Protein AF-A0A6M1SL30-F1 (afdb_monomer)

Radius of gyration: 17.49 Å; Cα contacts (8 Å, |Δi|>4): 56; chains: 1; bounding box: 44×19×48 Å

Solvent-accessible surface area (backbone atoms only — not comparable to full-atom values): 4668 Å² total; per-residue (Å²): 138,90,72,87,74,46,73,68,53,51,51,51,50,51,52,51,49,55,52,32,51,51,41,17,54,51,24,40,51,49,53,52,51,54,29,58,75,66,78,42,90,57,80,38,75,83,40,86,95,70,40,14,71,54,80,75,37,37,28,53,66,42,17,49,64,54,45,52,50,54,51,51,53,54,52,50,55,54,62,76,74,107

Mean predicted aligned error: 5.65 Å

Sequence (82 aa):
LWQPLGVAGGIALLLITAVVTLISVLGDLLESMLKRYRDIKDSSQLLPGHGGVLDRIDSLTAAIPIFALCYLLVLQAQVSAL

Nearest PDB structures (foldseek):
  4q2e-assembly1_A  TM=8.955E-01  e=1.328E-02  Thermotoga maritima MSB8

Foldseek 3Di:
DDDPQDPVNVVLVVVLVVVLQVQLVVQLVVVCVVCVVVVHDAPDCPDPPPGDPCNVCRSVVRRVVSSVVSVVVVVVVVVVVD

Structure (mmCIF, N/CA/C/O backbone):
data_AF-A0A6M1SL30-F1
#
_entry.id   AF-A0A6M1SL30-F1
#
loop_
_atom_site.group_PDB
_atom_site.id
_atom_site.type_symbol
_atom_site.label_atom_id
_atom_site.label_alt_id
_atom_site.label_comp_id
_atom_site.label_asym_id
_atom_site.label_entity_id
_atom_site.label_seq_id
_atom_site.pdbx_PDB_ins_code
_atom_site.Cartn_x
_atom_site.Cartn_y
_atom_site.Cartn_z
_atom_site.occupancy
_atom_site.B_iso_or_equiv
_atom_site.auth_seq_id
_atom_site.auth_comp_id
_atom_site.auth_asym_id
_atom_site.auth_atom_id
_atom_site.pdbx_PDB_model_num
ATOM 1 N N . LEU A 1 1 ? 22.557 -8.797 -5.519 1.00 54.28 1 LEU A N 1
ATOM 2 C CA . LEU A 1 1 ? 22.090 -8.376 -6.859 1.00 54.28 1 LEU A CA 1
ATOM 3 C C . LEU A 1 1 ? 21.976 -6.858 -6.867 1.00 54.28 1 LEU A C 1
ATOM 5 O O . LEU A 1 1 ? 20.928 -6.329 -6.535 1.00 54.28 1 LEU A O 1
ATOM 9 N N . TRP A 1 2 ? 23.077 -6.155 -7.141 1.00 59.44 2 TRP A N 1
ATOM 10 C CA . TRP A 1 2 ? 23.030 -4.714 -7.388 1.00 59.44 2 TRP A CA 1
ATOM 11 C C . TRP A 1 2 ? 22.854 -4.533 -8.891 1.00 59.44 2 TRP A C 1
ATOM 13 O O . TRP A 1 2 ? 23.770 -4.837 -9.652 1.00 59.44 2 TRP A O 1
ATOM 23 N N . GLN A 1 3 ? 21.662 -4.135 -9.323 1.00 65.25 3 GLN A N 1
ATOM 24 C CA . GLN A 1 3 ? 21.417 -3.803 -10.721 1.00 65.25 3 GLN A CA 1
ATOM 25 C C . GLN A 1 3 ? 21.450 -2.281 -10.874 1.00 65.25 3 GLN A C 1
ATOM 27 O O . GLN A 1 3 ? 20.790 -1.585 -10.098 1.00 65.25 3 GLN A O 1
ATOM 32 N N . PRO A 1 4 ? 22.200 -1.741 -11.848 1.00 68.94 4 PRO A N 1
ATOM 33 C CA . PRO A 1 4 ? 22.149 -0.318 -12.136 1.00 68.94 4 PRO A CA 1
ATOM 34 C C . PRO A 1 4 ? 20.734 0.052 -12.598 1.00 68.94 4 PRO A C 1
ATOM 36 O O . PRO A 1 4 ? 20.220 -0.488 -13.579 1.00 68.94 4 PRO A O 1
ATOM 39 N N . LEU A 1 5 ? 20.091 0.971 -11.875 1.00 72.88 5 LEU A N 1
ATOM 40 C CA . LEU A 1 5 ? 18.780 1.499 -12.238 1.00 72.88 5 LEU A CA 1
ATOM 41 C C . LEU A 1 5 ? 18.935 2.441 -13.435 1.00 72.88 5 LEU A C 1
ATOM 43 O O . LEU A 1 5 ? 19.323 3.597 -13.288 1.00 72.88 5 LEU A O 1
ATOM 47 N N . GLY A 1 6 ? 18.630 1.940 -14.631 1.00 84.00 6 GLY A N 1
ATOM 48 C CA . GLY A 1 6 ? 18.402 2.796 -15.793 1.00 84.00 6 GLY A CA 1
ATOM 49 C C . GLY A 1 6 ? 17.147 3.660 -15.611 1.00 84.00 6 GLY A C 1
ATOM 50 O O . GLY A 1 6 ? 16.298 3.376 -14.764 1.00 84.00 6 GLY A O 1
ATOM 51 N N . VAL A 1 7 ? 16.986 4.687 -16.450 1.00 86.50 7 VAL A N 1
ATOM 52 C CA . VAL A 1 7 ? 15.838 5.619 -16.397 1.00 86.50 7 VAL A CA 1
ATOM 53 C C . VAL A 1 7 ? 14.494 4.877 -16.425 1.00 86.50 7 VAL A C 1
ATOM 55 O O . VAL A 1 7 ? 13.603 5.185 -15.638 1.00 86.50 7 VAL A O 1
ATOM 58 N N . ALA A 1 8 ? 14.369 3.841 -17.259 1.00 85.38 8 ALA A N 1
ATOM 59 C CA . ALA A 1 8 ? 13.168 3.009 -17.330 1.00 85.38 8 ALA A CA 1
ATOM 60 C C . ALA A 1 8 ? 12.861 2.278 -16.007 1.00 85.38 8 ALA A C 1
ATOM 62 O O . ALA A 1 8 ? 11.706 2.217 -15.592 1.00 85.38 8 ALA A O 1
ATOM 63 N N . GLY A 1 9 ? 13.889 1.779 -15.310 1.00 86.19 9 GLY A N 1
ATOM 64 C CA . GLY A 1 9 ? 13.736 1.147 -13.996 1.00 86.19 9 GLY A CA 1
ATOM 65 C C . GLY 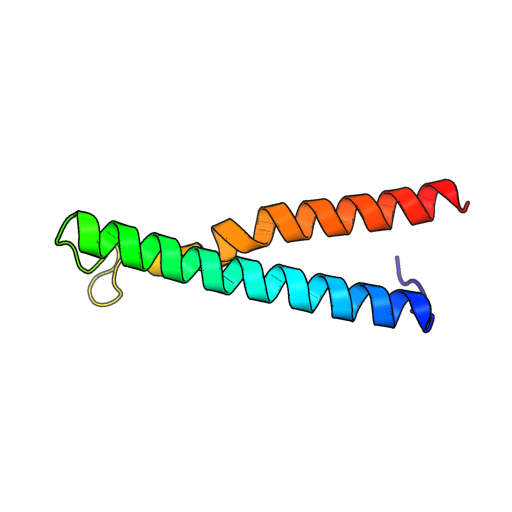A 1 9 ? 13.310 2.146 -12.918 1.00 86.19 9 GLY A C 1
ATOM 66 O O . GLY A 1 9 ? 12.455 1.835 -12.092 1.00 86.19 9 GLY A O 1
ATOM 67 N N . GLY A 1 10 ? 13.836 3.374 -12.973 1.00 89.25 10 GLY A N 1
ATOM 68 C CA . GLY A 1 10 ? 13.404 4.467 -12.100 1.00 89.25 10 GLY A CA 1
ATOM 69 C C . GLY A 1 10 ? 11.931 4.844 -12.302 1.00 89.25 10 GLY A C 1
ATOM 70 O O . GLY A 1 10 ? 11.189 4.970 -11.330 1.00 89.25 10 GLY A O 1
ATOM 71 N N . ILE A 1 11 ? 11.482 4.955 -13.557 1.00 90.81 11 ILE A N 1
ATOM 72 C CA . ILE A 1 11 ? 10.072 5.231 -13.884 1.00 90.81 11 ILE A CA 1
ATOM 73 C C . ILE A 1 11 ? 9.168 4.091 -13.398 1.00 90.81 11 ILE A C 1
ATOM 75 O O . ILE A 1 11 ? 8.137 4.351 -12.780 1.00 90.81 11 ILE A O 1
ATOM 79 N N . ALA A 1 12 ? 9.561 2.834 -13.622 1.00 89.94 12 ALA A N 1
ATOM 80 C CA . ALA A 1 12 ? 8.802 1.680 -13.147 1.00 89.94 12 ALA A CA 1
ATOM 81 C C . ALA A 1 12 ? 8.646 1.690 -11.616 1.00 89.94 12 ALA A C 1
ATOM 83 O O . ALA A 1 12 ? 7.542 1.485 -11.116 1.00 89.94 12 ALA A O 1
ATOM 84 N N . LEU A 1 13 ? 9.711 2.002 -10.868 1.00 91.12 13 LEU A N 1
ATOM 85 C CA . LEU A 1 13 ? 9.648 2.130 -9.409 1.00 91.12 13 LEU A CA 1
ATOM 86 C C . LEU A 1 13 ? 8.711 3.250 -8.953 1.00 91.12 13 LEU A C 1
ATOM 88 O O . LEU A 1 13 ? 7.957 3.048 -8.002 1.00 91.12 13 LEU A O 1
ATOM 92 N N . LEU A 1 14 ? 8.727 4.407 -9.620 1.00 94.38 14 LEU A N 1
ATOM 93 C CA . LEU A 1 14 ? 7.809 5.506 -9.308 1.00 94.38 14 LEU A CA 1
ATOM 94 C C . LEU A 1 14 ? 6.349 5.089 -9.508 1.00 94.38 14 LEU A C 1
ATOM 96 O O . LEU A 1 14 ? 5.519 5.336 -8.635 1.00 94.38 14 LEU A O 1
ATOM 100 N N . LEU A 1 15 ? 6.047 4.414 -10.620 1.00 94.38 15 LEU A N 1
ATOM 101 C CA . LEU A 1 15 ? 4.699 3.924 -10.909 1.00 94.38 15 LEU A CA 1
ATOM 102 C C . LEU A 1 15 ? 4.249 2.868 -9.897 1.00 94.38 15 LEU A C 1
ATOM 104 O O . LEU A 1 15 ? 3.154 2.975 -9.351 1.00 94.38 15 LEU A O 1
ATOM 108 N N . ILE A 1 16 ? 5.103 1.884 -9.598 1.00 95.12 16 ILE A N 1
ATOM 109 C CA . ILE A 1 16 ? 4.808 0.849 -8.598 1.00 95.12 16 ILE A CA 1
ATOM 110 C C . ILE A 1 16 ? 4.572 1.491 -7.230 1.00 95.12 16 ILE A C 1
ATOM 112 O O . ILE A 1 16 ? 3.589 1.171 -6.569 1.00 95.12 16 ILE A O 1
ATOM 116 N N . THR A 1 17 ? 5.422 2.438 -6.827 1.00 95.62 17 THR A N 1
ATOM 117 C CA . THR A 1 17 ? 5.274 3.152 -5.552 1.00 95.62 17 THR A CA 1
ATOM 118 C C . THR A 1 17 ? 3.941 3.890 -5.489 1.00 95.62 17 THR A C 1
ATOM 120 O O . THR A 1 17 ? 3.243 3.765 -4.490 1.00 95.62 17 THR A O 1
ATOM 123 N N . ALA A 1 18 ? 3.556 4.604 -6.552 1.00 97.38 18 ALA A N 1
ATOM 124 C CA . ALA A 1 18 ? 2.287 5.329 -6.612 1.00 97.38 18 ALA A CA 1
ATOM 125 C C . ALA A 1 18 ? 1.063 4.399 -6.528 1.00 97.38 18 ALA A C 1
ATOM 127 O O . ALA A 1 18 ? 0.086 4.709 -5.849 1.00 97.38 18 ALA A O 1
ATOM 128 N N .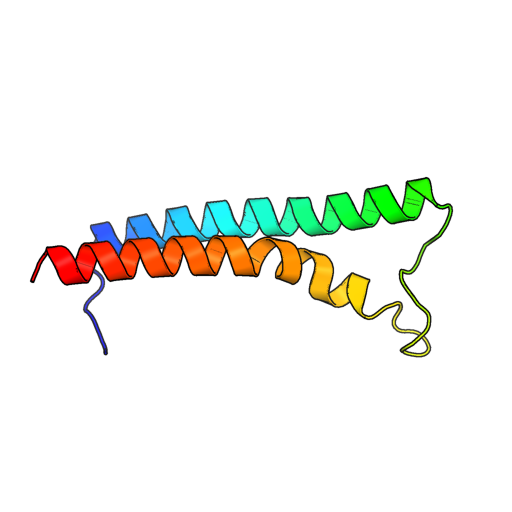 VAL A 1 19 ? 1.111 3.243 -7.196 1.00 96.75 19 VAL A N 1
ATOM 129 C CA . VAL A 1 19 ? 0.028 2.250 -7.135 1.00 96.75 19 VAL A CA 1
ATOM 130 C C . VAL A 1 19 ? -0.069 1.640 -5.737 1.00 96.75 19 VAL A C 1
ATOM 132 O O . VAL A 1 19 ? -1.156 1.559 -5.170 1.00 96.75 19 VAL A O 1
ATOM 135 N N . VAL A 1 20 ? 1.060 1.238 -5.153 1.00 97.50 20 VAL A N 1
ATOM 136 C CA . VAL A 1 20 ? 1.101 0.603 -3.829 1.00 97.50 20 VAL A CA 1
ATOM 137 C C . VAL A 1 20 ? 0.646 1.571 -2.736 1.00 97.50 20 VAL A C 1
ATOM 139 O O . VAL A 1 20 ? -0.106 1.166 -1.851 1.00 97.50 20 VAL A O 1
ATOM 142 N N . THR A 1 21 ? 1.029 2.852 -2.797 1.00 97.38 21 THR A N 1
ATOM 143 C CA . THR A 1 21 ? 0.550 3.859 -1.836 1.00 97.38 21 THR A CA 1
ATOM 144 C C . THR A 1 21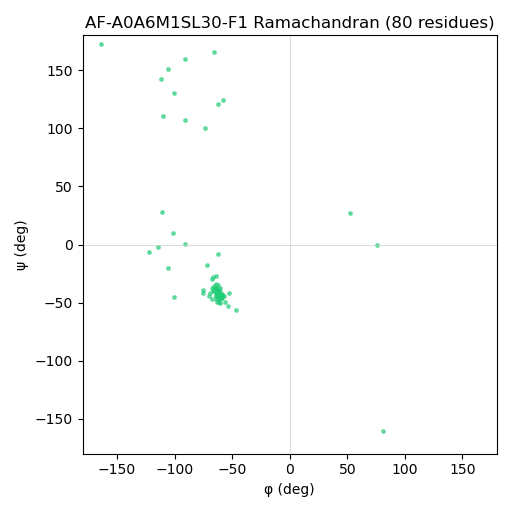 ? -0.946 4.114 -1.964 1.00 97.38 21 THR A C 1
ATOM 146 O O . THR A 1 21 ? -1.618 4.224 -0.941 1.00 97.38 21 THR A O 1
ATOM 149 N N . LEU A 1 22 ? -1.499 4.140 -3.180 1.00 97.88 22 LEU A N 1
ATOM 150 C CA . LEU A 1 22 ? -2.944 4.275 -3.371 1.00 97.88 22 LEU A CA 1
ATOM 151 C C . LEU A 1 22 ? -3.705 3.101 -2.740 1.00 97.88 22 LEU A C 1
ATOM 153 O O . LEU A 1 22 ? -4.666 3.312 -2.004 1.00 97.88 22 LEU A O 1
ATOM 157 N N . ILE A 1 23 ? -3.257 1.868 -2.989 1.00 97.75 23 ILE A N 1
ATOM 158 C CA . ILE A 1 23 ? -3.878 0.668 -2.411 1.00 97.75 23 ILE A CA 1
ATOM 159 C C . ILE A 1 23 ? -3.737 0.643 -0.885 1.00 97.75 23 ILE A C 1
ATOM 161 O O . ILE A 1 23 ? -4.682 0.274 -0.194 1.00 97.75 23 ILE A O 1
ATOM 165 N N . SER A 1 24 ? -2.590 1.072 -0.360 1.00 97.50 24 SER A N 1
ATOM 166 C CA . SER A 1 24 ? -2.345 1.208 1.078 1.00 97.50 24 SER A CA 1
ATOM 167 C C . SER A 1 24 ? -3.388 2.109 1.752 1.00 97.50 24 SER A C 1
ATOM 169 O O . SER A 1 24 ? -4.028 1.701 2.720 1.00 97.50 24 SER A O 1
ATOM 171 N N . VAL A 1 25 ? -3.637 3.294 1.179 1.00 97.56 25 VAL A N 1
ATOM 172 C CA . VAL A 1 25 ? -4.663 4.228 1.674 1.00 97.56 25 VAL A CA 1
ATOM 173 C C . VAL A 1 25 ? -6.062 3.622 1.564 1.00 97.56 25 VAL A C 1
ATOM 175 O O . VAL A 1 25 ? -6.858 3.736 2.490 1.00 97.56 25 VAL A O 1
ATOM 178 N N . LEU A 1 26 ? -6.374 2.941 0.458 1.00 97.06 26 LEU A N 1
ATOM 179 C CA . LEU A 1 26 ? -7.670 2.274 0.303 1.00 97.06 26 LEU A CA 1
ATOM 180 C C . LEU A 1 26 ? -7.891 1.169 1.348 1.00 97.06 26 LEU A C 1
ATOM 182 O O . LEU A 1 26 ? -9.021 0.994 1.797 1.00 97.06 26 LEU A O 1
ATOM 186 N N . GLY A 1 27 ? -6.839 0.451 1.750 1.00 95.69 27 GLY A N 1
ATOM 187 C CA . GLY A 1 27 ? -6.897 -0.562 2.805 1.00 95.69 27 GLY A CA 1
ATOM 188 C C . GLY A 1 27 ? -7.278 0.009 4.171 1.00 95.69 27 GLY A C 1
ATOM 189 O O . GLY A 1 27 ? -8.219 -0.484 4.793 1.00 95.69 27 GLY A O 1
ATOM 190 N N . ASP A 1 28 ? -6.602 1.079 4.592 1.00 95.00 28 ASP A N 1
ATOM 191 C CA . ASP A 1 28 ? -6.885 1.803 5.847 1.00 95.00 28 ASP A CA 1
ATOM 192 C C . ASP A 1 28 ? -8.315 2.376 5.869 1.00 95.00 28 ASP A C 1
ATOM 194 O O . ASP A 1 28 ? -9.066 2.241 6.844 1.00 95.00 28 ASP A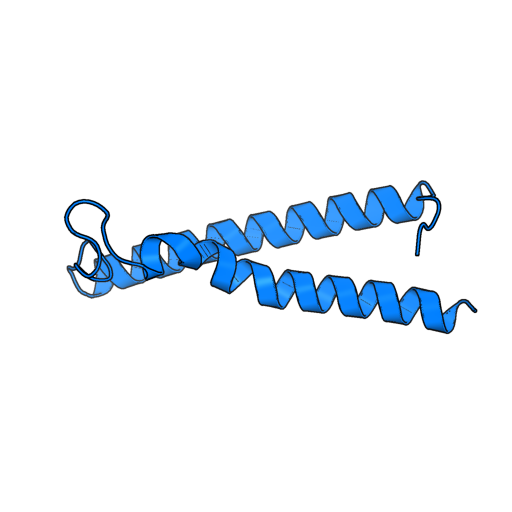 O 1
ATOM 198 N N . LEU A 1 29 ? -8.761 2.927 4.734 1.00 95.88 29 LEU A N 1
ATOM 199 C CA . LEU A 1 29 ? -10.127 3.427 4.591 1.00 95.88 29 LEU A CA 1
ATOM 200 C C . LEU A 1 29 ? -11.172 2.305 4.635 1.00 95.88 29 LEU A C 1
ATOM 202 O O . LEU A 1 29 ? -12.224 2.485 5.253 1.00 95.88 29 LEU A O 1
ATOM 206 N N . LEU A 1 30 ? -10.905 1.151 4.013 1.00 94.31 30 LEU A N 1
ATOM 207 C CA . LEU A 1 30 ? -11.799 -0.011 4.057 1.00 94.31 30 LEU A CA 1
ATOM 208 C C . LEU A 1 30 ? -11.968 -0.492 5.500 1.00 94.31 30 LEU A C 1
ATOM 210 O O . LEU A 1 30 ? -13.102 -0.654 5.959 1.00 94.31 30 LEU A O 1
ATOM 214 N N . GLU A 1 31 ? -10.867 -0.675 6.231 1.00 94.25 31 GLU A N 1
ATOM 215 C CA . GLU A 1 31 ? -10.921 -1.095 7.632 1.00 94.25 31 GLU A CA 1
ATOM 216 C C . GLU A 1 31 ? -11.688 -0.068 8.476 1.00 94.25 31 GLU A C 1
ATOM 218 O O . GLU A 1 31 ? -12.592 -0.422 9.237 1.00 94.25 31 GLU A O 1
ATOM 223 N N . SER A 1 32 ? -11.422 1.222 8.266 1.00 93.69 32 SER A N 1
ATOM 224 C CA . SER A 1 32 ? -12.160 2.317 8.897 1.00 93.69 32 SER A CA 1
ATOM 225 C C . SER A 1 32 ? -13.664 2.263 8.617 1.00 93.69 32 SER A C 1
ATOM 227 O O . SER A 1 32 ? -14.461 2.393 9.550 1.00 93.69 32 SER A O 1
ATOM 229 N N . MET A 1 33 ? -14.085 2.013 7.375 1.00 94.81 33 MET A N 1
ATOM 230 C CA . MET A 1 33 ? -15.501 1.838 7.035 1.00 94.81 33 MET A CA 1
ATOM 231 C C . MET A 1 33 ? -16.113 0.605 7.706 1.00 94.81 33 MET A C 1
ATOM 233 O O . MET A 1 33 ? -17.235 0.677 8.209 1.00 94.81 33 MET A O 1
ATOM 237 N N . LEU A 1 34 ? -15.381 -0.510 7.762 1.00 93.12 34 LEU A N 1
ATOM 238 C CA . LEU A 1 34 ? -15.851 -1.742 8.395 1.00 93.12 34 LEU A CA 1
ATOM 239 C C . LEU A 1 34 ? -16.051 -1.561 9.906 1.00 93.12 34 LEU A C 1
ATOM 241 O O . LEU A 1 34 ? -17.046 -2.037 10.456 1.00 93.12 34 LEU A O 1
ATOM 245 N N . LYS A 1 35 ? -15.155 -0.815 10.564 1.00 93.12 35 LYS A N 1
ATOM 246 C CA . LYS A 1 35 ? -15.278 -0.432 11.979 1.00 93.12 35 LYS A CA 1
ATOM 247 C C . LYS A 1 35 ? -16.566 0.367 12.219 1.00 93.12 35 LYS A C 1
ATOM 249 O O . LYS A 1 35 ? -17.351 0.010 13.097 1.00 93.12 35 LYS A O 1
ATOM 254 N N . ARG A 1 36 ? -16.864 1.359 11.365 1.00 93.88 36 ARG A N 1
ATOM 255 C CA . ARG A 1 36 ? -18.122 2.137 11.432 1.00 93.88 36 ARG A CA 1
ATOM 256 C C . ARG A 1 36 ? -19.366 1.301 11.174 1.00 93.88 36 ARG A C 1
ATOM 258 O O . ARG A 1 36 ? -20.367 1.511 11.841 1.00 93.88 36 ARG A O 1
ATOM 265 N N . TYR A 1 37 ? -19.300 0.339 10.258 1.00 93.88 37 TYR A N 1
ATOM 266 C CA . TYR A 1 37 ? -20.430 -0.547 9.984 1.00 93.88 37 TYR A CA 1
ATOM 267 C C . TYR A 1 37 ? -20.801 -1.435 11.182 1.00 93.88 37 TYR A C 1
ATOM 269 O O . TYR A 1 37 ? -21.950 -1.846 11.313 1.00 93.88 37 TYR A O 1
ATOM 277 N N . ARG A 1 38 ? -19.840 -1.740 12.063 1.00 91.44 38 ARG A N 1
ATOM 278 C CA . ARG A 1 38 ? -20.068 -2.550 13.270 1.00 91.44 38 ARG A CA 1
ATOM 279 C C . ARG A 1 38 ? -20.182 -1.727 14.557 1.00 91.44 38 ARG A C 1
ATOM 281 O O . ARG A 1 38 ? -20.147 -2.324 15.628 1.00 91.44 38 ARG A O 1
ATOM 288 N N . ASP A 1 39 ? -20.276 -0.399 14.462 1.00 90.62 39 ASP A N 1
ATOM 289 C CA . ASP A 1 39 ? -20.287 0.531 15.604 1.00 90.62 39 ASP A CA 1
ATOM 290 C C . ASP A 1 39 ? -19.107 0.348 16.584 1.00 90.62 39 ASP A C 1
ATOM 292 O O . ASP A 1 39 ? -19.188 0.682 17.767 1.00 90.62 39 ASP A O 1
ATOM 296 N N . ILE A 1 40 ? -17.971 -0.151 16.087 1.00 89.19 40 ILE A N 1
ATOM 297 C CA . ILE A 1 40 ? -16.725 -0.289 16.851 1.00 89.19 40 ILE A CA 1
ATOM 298 C C . ILE A 1 40 ? -15.717 0.772 16.410 1.00 89.19 40 ILE A C 1
ATOM 300 O O . ILE A 1 40 ? -15.728 1.236 15.269 1.00 89.19 40 ILE A O 1
ATOM 304 N N . LYS A 1 41 ? -14.839 1.186 17.327 1.00 82.62 41 LYS A N 1
ATOM 305 C CA . LYS A 1 41 ? -13.796 2.181 1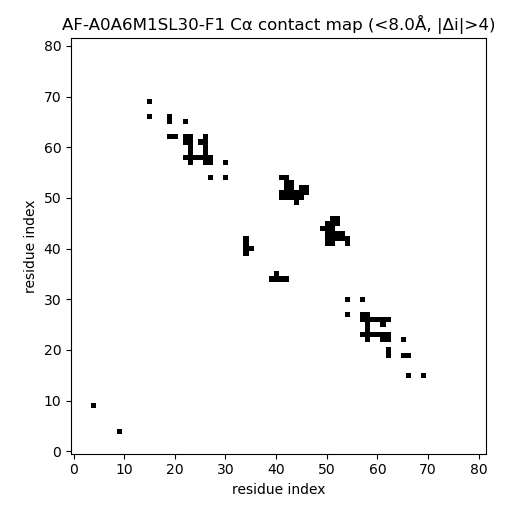7.038 1.00 82.62 41 LYS A CA 1
ATOM 306 C C . LYS A 1 41 ? -12.430 1.549 16.797 1.00 82.62 41 LYS A C 1
ATOM 308 O O . LYS A 1 41 ? -11.781 1.925 15.830 1.00 82.62 41 LYS A O 1
ATOM 313 N N . ASP A 1 42 ? -12.048 0.606 17.651 1.00 83.44 42 ASP A N 1
ATOM 314 C CA . ASP A 1 42 ? -10.769 -0.097 17.581 1.00 83.44 42 ASP A CA 1
ATOM 315 C C . ASP A 1 42 ? -11.024 -1.560 17.210 1.00 83.44 42 ASP A C 1
ATOM 317 O O . ASP A 1 42 ? -11.999 -2.167 17.664 1.00 83.44 42 ASP A O 1
ATOM 321 N N . SER A 1 43 ? -10.142 -2.132 16.394 1.00 83.50 43 SER A N 1
ATOM 322 C CA . SER A 1 43 ? -10.261 -3.523 15.934 1.00 83.50 43 SER A CA 1
ATOM 323 C C . SER A 1 43 ? -10.099 -4.554 17.064 1.00 83.50 43 SER A C 1
ATOM 325 O O . SER A 1 43 ? -10.646 -5.655 16.999 1.00 83.50 43 SER A O 1
ATOM 327 N N . SER A 1 44 ? -9.348 -4.211 18.117 1.00 85.38 44 SER A N 1
ATOM 328 C CA . SER A 1 44 ? -9.185 -4.996 19.348 1.00 85.38 44 SER A CA 1
ATOM 329 C C . SER A 1 44 ? -8.600 -4.135 20.479 1.00 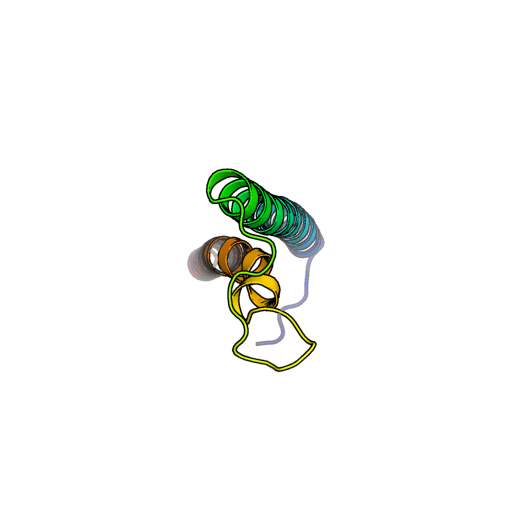85.38 44 SER A C 1
ATOM 331 O O . SER A 1 44 ? -8.174 -3.008 20.249 1.00 85.38 44 SER A O 1
ATOM 333 N N . GLN A 1 45 ? -8.544 -4.673 21.702 1.00 82.31 45 GLN A N 1
ATOM 334 C CA . GLN A 1 45 ? -7.889 -4.043 22.866 1.00 82.31 45 GLN A CA 1
ATOM 335 C C . GLN A 1 45 ? -6.621 -4.799 23.300 1.00 82.31 45 GLN A C 1
ATOM 337 O O . GLN A 1 45 ? -6.256 -4.815 24.473 1.00 82.31 45 GLN A O 1
ATOM 342 N N . LEU A 1 46 ? -5.970 -5.481 22.354 1.00 82.50 46 LEU A N 1
ATOM 343 C CA . LEU A 1 46 ? -4.875 -6.413 22.639 1.00 82.50 46 LEU A CA 1
ATOM 344 C C . LEU A 1 46 ? -3.624 -5.695 23.180 1.00 82.50 46 LEU A C 1
ATOM 346 O O . LEU A 1 46 ? -2.895 -6.259 23.992 1.00 82.50 46 LEU A O 1
ATOM 350 N N . LEU A 1 47 ? -3.412 -4.434 22.782 1.00 75.25 47 LEU A N 1
ATOM 351 C CA . LEU A 1 47 ? -2.365 -3.566 23.319 1.00 75.25 47 LEU A CA 1
ATOM 352 C C . LEU A 1 47 ? -2.996 -2.449 24.170 1.00 75.25 47 LEU A C 1
ATOM 354 O O . LEU A 1 47 ? -3.642 -1.551 23.617 1.00 75.25 47 LEU A O 1
ATOM 358 N N . PRO A 1 48 ? -2.813 -2.457 25.505 1.00 76.75 48 PRO A N 1
ATOM 359 C CA . PRO A 1 48 ? -3.420 -1.453 26.369 1.00 76.75 48 PRO A CA 1
ATOM 360 C C . PRO A 1 48 ? -2.989 -0.036 25.957 1.00 76.75 48 PRO A C 1
ATOM 362 O O . PRO A 1 48 ? -1.802 0.276 25.839 1.00 76.75 48 PRO A O 1
ATOM 365 N N . GLY A 1 49 ? -3.978 0.819 25.685 1.00 76.44 49 GLY A N 1
ATOM 366 C CA . GLY A 1 49 ? -3.787 2.215 25.273 1.00 76.44 49 GLY A CA 1
ATOM 367 C C . GLY A 1 49 ? -3.341 2.444 23.821 1.00 76.44 49 GLY A C 1
ATOM 368 O O . GLY A 1 49 ? -3.186 3.597 23.435 1.00 76.44 49 GLY A O 1
ATOM 369 N N . HIS A 1 50 ? -3.148 1.396 23.011 1.00 78.56 50 HIS A N 1
ATOM 370 C CA . HIS A 1 50 ? -2.575 1.518 21.658 1.00 78.56 50 HIS A CA 1
ATOM 371 C C . HIS A 1 50 ? -3.533 1.158 20.514 1.00 78.56 50 HIS A C 1
ATOM 373 O O . HIS A 1 50 ? -3.151 1.311 19.348 1.00 78.56 50 HIS A O 1
ATOM 379 N N . GLY A 1 51 ? -4.757 0.734 20.839 1.00 81.69 51 GLY A N 1
ATOM 380 C CA . GLY A 1 51 ? -5.736 0.236 19.873 1.00 81.69 51 GLY A CA 1
ATOM 381 C C . GLY A 1 51 ? -5.473 -1.220 19.494 1.00 81.69 51 GLY A C 1
ATOM 382 O O . GLY A 1 51 ? -4.784 -1.954 20.214 1.00 81.69 51 GLY A O 1
ATOM 383 N N . GLY A 1 52 ? -6.031 -1.649 18.365 1.00 88.44 52 GLY A N 1
ATOM 384 C CA . GLY A 1 52 ? -5.867 -3.011 17.898 1.00 88.44 52 GLY A CA 1
ATOM 385 C C . GLY A 1 52 ? -4.672 -3.192 16.970 1.00 88.44 52 GLY A C 1
ATOM 386 O O . GLY A 1 52 ? -4.160 -2.252 16.369 1.00 88.44 52 GLY A O 1
ATOM 387 N N . VAL A 1 53 ? -4.212 -4.438 16.854 1.00 90.12 53 VAL A N 1
ATOM 388 C CA . VAL A 1 53 ? -3.109 -4.794 15.946 1.00 90.12 53 VAL A CA 1
ATOM 389 C C . VAL A 1 53 ? -3.500 -4.555 14.485 1.00 90.12 53 VAL A C 1
ATOM 391 O O . VAL A 1 53 ? -2.647 -4.156 13.698 1.00 90.12 53 VAL A O 1
ATOM 394 N N . LEU A 1 54 ? -4.774 -4.761 14.130 1.00 89.19 54 LEU A N 1
ATOM 395 C CA . LEU A 1 54 ? -5.255 -4.584 12.759 1.00 89.19 54 LEU A CA 1
ATOM 396 C C . LEU A 1 54 ? -5.173 -3.117 12.317 1.00 89.19 54 LEU A C 1
ATOM 398 O O . LEU A 1 54 ? -4.663 -2.870 11.233 1.00 89.19 54 LEU A O 1
ATOM 402 N N . ASP A 1 55 ? -5.464 -2.172 13.219 1.00 88.88 55 ASP A N 1
ATOM 403 C CA . ASP A 1 55 ? -5.322 -0.721 12.990 1.00 88.88 55 ASP A CA 1
ATOM 404 C C . ASP A 1 55 ? -3.860 -0.288 12.710 1.00 88.88 55 ASP A C 1
ATOM 406 O O . ASP A 1 55 ? -3.575 0.879 12.449 1.00 88.88 55 ASP A O 1
ATOM 410 N N . ARG A 1 56 ? -2.885 -1.196 12.867 1.00 89.94 56 ARG A N 1
ATOM 411 C CA . ARG A 1 56 ? -1.457 -0.947 12.603 1.00 89.94 56 ARG A CA 1
ATOM 412 C C . ARG A 1 56 ? -0.959 -1.590 11.320 1.00 89.94 56 ARG A C 1
ATOM 414 O O . ARG A 1 56 ? 0.113 -1.219 10.846 1.00 89.94 56 ARG A O 1
ATOM 421 N N . ILE A 1 57 ? -1.674 -2.592 10.817 1.00 93.19 57 ILE A N 1
ATOM 422 C CA . ILE A 1 57 ? -1.247 -3.383 9.664 1.00 93.19 57 ILE A CA 1
ATOM 423 C C . ILE A 1 57 ? -2.254 -3.343 8.521 1.00 93.19 57 ILE A C 1
ATOM 425 O O . ILE A 1 57 ? -1.944 -3.875 7.469 1.00 93.19 57 ILE A O 1
ATOM 429 N N . ASP A 1 58 ? -3.431 -2.756 8.677 1.00 92.44 58 ASP A N 1
ATOM 430 C CA . ASP A 1 58 ? -4.492 -2.634 7.670 1.00 92.44 58 ASP A CA 1
ATOM 431 C C . ASP A 1 58 ? -3.993 -2.174 6.285 1.00 92.44 58 ASP A C 1
ATOM 433 O O . ASP A 1 58 ? -4.113 -2.894 5.288 1.00 92.44 58 ASP A O 1
ATOM 437 N N . SER A 1 59 ? -3.330 -1.027 6.241 1.00 94.69 59 SER A N 1
ATOM 438 C CA . SER A 1 59 ? -2.688 -0.435 5.071 1.00 94.69 59 SER A CA 1
ATOM 439 C C . SER A 1 59 ? -1.617 -1.353 4.478 1.00 94.69 59 SER A C 1
ATOM 441 O O . SER A 1 59 ? -1.580 -1.597 3.270 1.00 94.69 59 SER A O 1
ATOM 443 N N . LEU A 1 60 ? -0.785 -1.952 5.335 1.00 94.25 60 LEU A N 1
ATOM 444 C CA . LEU A 1 60 ? 0.244 -2.912 4.941 1.00 94.25 60 LEU A CA 1
ATOM 445 C C . LEU A 1 60 ? -0.369 -4.196 4.356 1.00 94.25 60 LEU A C 1
ATOM 447 O O . LEU A 1 60 ? 0.136 -4.733 3.373 1.00 94.25 60 LEU A O 1
ATOM 451 N N . THR A 1 61 ? -1.478 -4.663 4.924 1.00 94.62 61 THR A N 1
ATOM 452 C CA . THR A 1 61 ? -2.180 -5.884 4.518 1.00 94.62 61 THR A CA 1
ATOM 453 C C . THR A 1 61 ? -2.758 -5.720 3.113 1.00 94.62 61 THR A C 1
ATOM 455 O O . THR A 1 61 ? -2.716 -6.662 2.323 1.00 94.62 61 THR A O 1
ATOM 458 N N . ALA A 1 62 ? -3.219 -4.515 2.763 1.00 95.12 62 ALA A N 1
ATOM 459 C CA . ALA A 1 62 ? -3.627 -4.176 1.401 1.00 95.12 62 ALA A CA 1
ATOM 460 C C . ALA A 1 62 ? -2.428 -3.967 0.452 1.00 95.12 62 ALA A C 1
ATOM 462 O O . ALA A 1 62 ? -2.462 -4.395 -0.703 1.00 95.12 62 ALA A O 1
ATOM 463 N N . ALA A 1 63 ? -1.352 -3.335 0.926 1.00 96.69 63 ALA A N 1
ATOM 464 C CA . ALA A 1 63 ? -0.204 -2.946 0.107 1.00 96.69 63 ALA A CA 1
ATOM 465 C C . ALA A 1 63 ? 0.729 -4.114 -0.271 1.00 96.69 63 ALA A C 1
ATOM 467 O O . ALA A 1 63 ? 1.177 -4.191 -1.417 1.00 96.69 63 ALA A O 1
ATOM 468 N N . ILE A 1 64 ? 1.016 -5.035 0.661 1.00 96.19 64 ILE A N 1
ATOM 469 C CA . ILE A 1 64 ? 1.925 -6.180 0.461 1.00 96.19 64 ILE A CA 1
ATOM 470 C C . ILE A 1 64 ? 1.572 -7.035 -0.765 1.00 96.19 64 ILE A C 1
ATOM 472 O O . ILE A 1 64 ? 2.475 -7.273 -1.568 1.00 96.19 64 ILE A O 1
ATOM 476 N N . PRO A 1 65 ? 0.331 -7.530 -0.951 1.00 95.50 6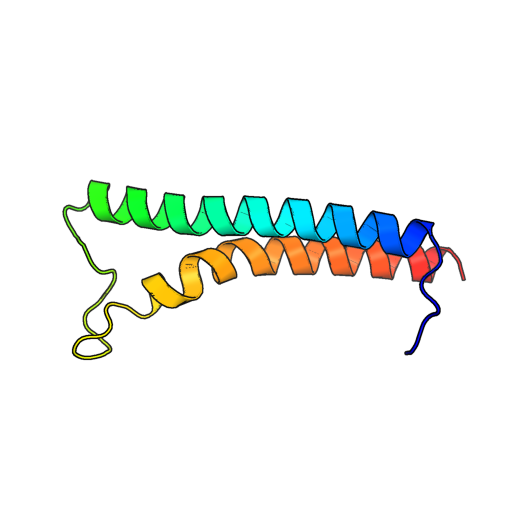5 PRO A N 1
ATOM 477 C CA . PRO A 1 65 ? 0.028 -8.425 -2.067 1.00 95.50 65 PRO A CA 1
ATOM 478 C C . PRO A 1 65 ? 0.216 -7.737 -3.423 1.00 95.50 65 PRO A C 1
ATOM 480 O O . PRO A 1 65 ? 0.734 -8.349 -4.356 1.00 95.50 65 PRO A O 1
ATOM 483 N N . ILE A 1 66 ? -0.131 -6.450 -3.520 1.00 96.69 66 ILE A N 1
ATOM 484 C CA . ILE A 1 66 ? 0.069 -5.667 -4.743 1.00 96.69 66 ILE A CA 1
ATOM 485 C C . ILE A 1 66 ? 1.554 -5.411 -4.990 1.00 96.69 66 ILE A C 1
ATOM 487 O O . ILE A 1 66 ? 2.030 -5.611 -6.106 1.00 96.69 66 ILE A O 1
ATOM 491 N N . PHE A 1 67 ? 2.309 -5.044 -3.953 1.00 95.50 67 PHE A N 1
ATOM 492 C CA . PHE A 1 67 ? 3.755 -4.878 -4.064 1.00 95.50 67 PHE A CA 1
ATOM 493 C C . PHE A 1 67 ? 4.446 -6.177 -4.503 1.00 95.50 67 PHE A C 1
ATOM 495 O O . PHE A 1 67 ? 5.262 -6.155 -5.422 1.00 95.50 67 PHE A O 1
ATOM 502 N N . ALA A 1 68 ? 4.094 -7.311 -3.892 1.00 95.62 68 ALA A N 1
ATOM 503 C CA . ALA A 1 68 ? 4.646 -8.616 -4.234 1.00 95.62 68 ALA A CA 1
ATOM 504 C C . ALA A 1 68 ? 4.345 -8.990 -5.692 1.00 95.62 68 ALA A C 1
ATOM 506 O O . ALA A 1 68 ? 5.244 -9.428 -6.406 1.00 95.62 68 ALA A O 1
ATOM 507 N N . LEU A 1 69 ? 3.115 -8.755 -6.161 1.00 95.62 69 LEU A N 1
ATOM 508 C CA . LEU A 1 69 ? 2.748 -8.973 -7.559 1.00 95.62 69 LEU A CA 1
ATOM 509 C C . LEU A 1 69 ? 3.582 -8.097 -8.503 1.00 95.62 69 LEU A C 1
ATOM 511 O O . LEU A 1 69 ? 4.180 -8.613 -9.445 1.00 95.62 69 LEU A O 1
ATOM 515 N N . CYS A 1 70 ? 3.675 -6.790 -8.240 1.00 93.44 70 CYS A N 1
ATOM 516 C CA . CYS A 1 70 ? 4.491 -5.876 -9.042 1.00 93.44 70 CYS A CA 1
ATOM 517 C C . CYS A 1 70 ? 5.967 -6.296 -9.069 1.00 93.44 70 CYS A C 1
ATOM 519 O O . CYS A 1 70 ? 6.591 -6.284 -10.129 1.00 93.44 70 CYS A O 1
ATOM 521 N N . TYR A 1 71 ? 6.516 -6.705 -7.925 1.00 90.62 71 TYR A N 1
ATOM 522 C CA . TYR A 1 71 ? 7.889 -7.190 -7.820 1.00 90.62 71 TYR A CA 1
ATOM 523 C C . TYR A 1 71 ? 8.116 -8.454 -8.658 1.00 90.62 71 TYR A C 1
ATOM 525 O O .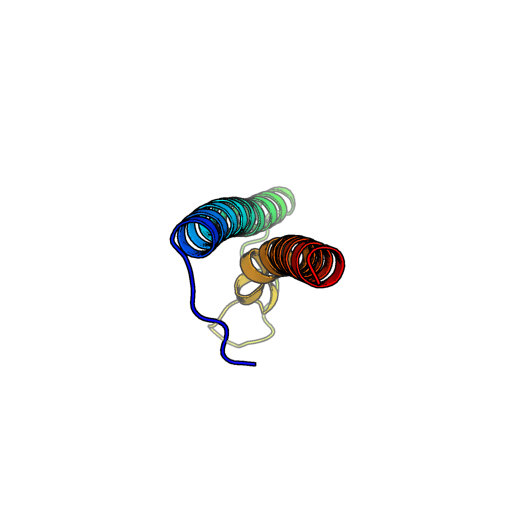 TYR A 1 71 ? 9.083 -8.520 -9.415 1.00 90.62 71 TYR A O 1
ATOM 533 N N . LEU A 1 72 ? 7.206 -9.431 -8.581 1.00 92.44 72 LEU A N 1
ATOM 534 C CA . LEU A 1 72 ? 7.286 -10.662 -9.371 1.00 92.44 72 LEU A CA 1
ATOM 535 C C . LEU A 1 72 ? 7.203 -10.388 -10.877 1.00 92.44 72 LEU A C 1
ATOM 537 O O . LEU A 1 72 ? 7.954 -10.989 -11.641 1.00 92.44 72 LEU A O 1
ATOM 541 N N . LEU A 1 73 ? 6.350 -9.453 -11.306 1.00 91.00 73 LEU A N 1
ATOM 542 C CA . LEU A 1 73 ? 6.242 -9.055 -12.713 1.00 91.00 73 LEU A CA 1
ATOM 543 C C . LEU A 1 73 ? 7.534 -8.411 -13.228 1.00 91.00 73 LEU A C 1
ATOM 545 O O . LEU A 1 73 ? 7.994 -8.737 -14.322 1.00 91.00 73 LEU A O 1
ATOM 549 N N . VAL A 1 74 ? 8.148 -7.530 -12.433 1.00 87.81 74 VAL A N 1
ATOM 550 C CA . VAL A 1 74 ? 9.442 -6.921 -12.777 1.00 87.81 74 VAL A CA 1
ATOM 551 C C . VAL A 1 74 ? 10.535 -7.984 -12.843 1.00 87.81 74 VAL A C 1
ATOM 553 O O . VAL A 1 74 ? 11.312 -8.001 -13.796 1.00 87.81 74 VAL A O 1
ATOM 556 N N . LEU A 1 75 ? 10.574 -8.897 -11.872 1.00 86.88 75 LEU A N 1
ATOM 557 C CA . LEU A 1 75 ? 11.547 -9.984 -11.844 1.00 86.88 75 LEU A CA 1
ATOM 558 C C . LEU A 1 75 ? 11.407 -10.891 -13.074 1.00 86.88 75 LEU A C 1
ATOM 560 O O . LEU A 1 75 ? 12.405 -11.201 -13.722 1.00 86.88 75 LEU A O 1
ATOM 564 N N . GLN A 1 76 ? 10.179 -11.268 -13.439 1.00 87.06 76 GLN A N 1
ATOM 565 C CA . GLN A 1 76 ? 9.916 -12.071 -14.633 1.00 87.06 76 GLN A CA 1
ATOM 566 C C . GLN A 1 76 ? 10.387 -11.357 -15.907 1.00 87.06 76 GLN A C 1
ATOM 568 O O . GLN A 1 76 ? 11.044 -11.980 -16.739 1.00 87.06 76 GLN A O 1
ATOM 573 N N . ALA A 1 77 ? 10.098 -10.059 -16.047 1.00 83.88 77 ALA A N 1
ATOM 574 C CA . ALA A 1 77 ? 10.511 -9.273 -17.209 1.00 83.88 77 ALA A CA 1
ATOM 575 C C .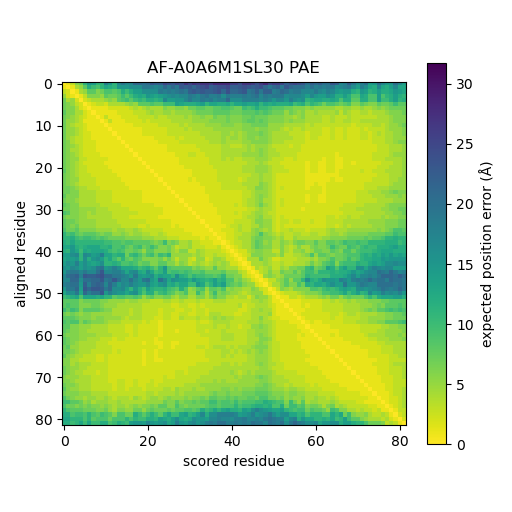 ALA A 1 77 ? 12.040 -9.231 -17.371 1.00 83.88 77 ALA A C 1
ATOM 577 O O . ALA A 1 77 ? 12.552 -9.303 -18.489 1.00 83.88 77 ALA A O 1
ATOM 578 N N . GLN A 1 78 ? 12.776 -9.165 -16.259 1.00 78.75 78 GLN A N 1
ATOM 579 C CA . GLN A 1 78 ? 14.237 -9.216 -16.276 1.00 78.75 78 GLN A CA 1
ATOM 580 C C . GLN A 1 78 ? 14.775 -10.590 -16.675 1.00 78.75 78 GLN A C 1
ATOM 582 O O . GLN A 1 78 ? 15.720 -10.654 -17.455 1.00 78.75 78 GLN A O 1
ATOM 587 N N . VAL A 1 79 ? 14.173 -11.676 -16.176 1.00 80.62 79 VAL A N 1
ATOM 588 C CA . VAL A 1 79 ? 14.572 -13.049 -16.535 1.00 80.62 79 VAL A CA 1
ATOM 589 C C . VAL A 1 79 ? 14.337 -13.323 -18.021 1.00 80.62 79 VAL A C 1
ATOM 591 O O . VAL A 1 79 ? 15.170 -13.959 -18.647 1.00 80.62 79 VAL A O 1
ATOM 594 N N . SER A 1 80 ? 13.246 -12.819 -18.605 1.00 78.62 80 SER A N 1
ATOM 595 C CA . SER A 1 80 ? 12.966 -12.987 -20.041 1.00 78.62 80 SER A CA 1
ATOM 596 C C . SER A 1 80 ? 13.863 -12.165 -20.971 1.00 78.62 80 SER A C 1
ATOM 598 O O . SER A 1 80 ? 13.892 -12.424 -22.170 1.00 78.62 80 SER A O 1
ATOM 600 N N . ALA A 1 81 ? 14.536 -11.141 -20.444 1.00 70.81 81 ALA A N 1
ATOM 601 C CA . ALA A 1 81 ? 15.424 -10.269 -21.210 1.00 70.81 81 ALA A CA 1
ATOM 602 C C . ALA A 1 81 ? 16.885 -10.762 -21.233 1.00 70.81 81 ALA A C 1
ATOM 604 O O . ALA A 1 81 ? 17.741 -10.083 -21.802 1.00 70.81 81 ALA A O 1
ATOM 605 N N . LEU A 1 82 ? 17.159 -11.898 -20.583 1.00 63.97 82 LEU A N 1
ATOM 606 C CA . LEU A 1 82 ? 18.470 -12.521 -20.409 1.00 63.97 82 LEU A CA 1
ATOM 607 C C . LEU A 1 82 ? 18.550 -13.797 -21.254 1.00 63.97 82 LEU A C 1
ATOM 609 O O . LEU A 1 82 ? 19.622 -14.012 -21.861 1.00 63.97 82 LEU A O 1
#

pLDDT: mean 88.37, std 9.32, range [54.28, 97.88]

Secondary structure (DSSP, 8-state):
------HHHHHHHHHHHHHHHHHHHHHHHHHHHHHHHTT-SSS--SBTTTB-SHHHHHHHHHHHHHHHHHHHHHHHHHHHT-